Protein AF-A0A2W6TAS0-F1 (afdb_monomer_lite)

Secondary structure (DSSP, 8-state):
--SEEEEEEEEEEE-TTGGGS-EEEEEE-SSSEEEEEE---SSEEEEEEEEEEESS----EEEEEE-SS---S-EEEEEEEEEE-PPP-

Radius of gyration: 14.26 Å; chains: 1; bounding box: 30×27×36 Å

Structure (mmCIF, N/CA/C/O backbone):
data_AF-A0A2W6TAS0-F1
#
_entry.id   AF-A0A2W6TAS0-F1
#
loop_
_atom_site.group_PDB
_atom_site.id
_atom_site.type_symbol
_atom_site.label_atom_id
_atom_site.label_alt_id
_atom_site.label_comp_id
_atom_site.label_asym_id
_atom_site.label_entity_id
_atom_site.label_seq_id
_atom_site.pdbx_PDB_ins_code
_atom_site.Cartn_x
_atom_site.Cartn_y
_atom_site.Cartn_z
_atom_site.occupancy
_atom_site.B_iso_or_equiv
_atom_site.auth_seq_id
_atom_site.auth_comp_id
_atom_site.auth_asym_id
_atom_site.auth_atom_id
_atom_site.pdbx_PDB_model_num
ATOM 1 N N . MET A 1 1 ? 7.001 -4.807 -13.717 1.00 93.62 1 MET A N 1
ATOM 2 C CA . MET A 1 1 ? 7.739 -3.535 -13.828 1.00 93.62 1 MET A CA 1
ATOM 3 C C . MET A 1 1 ? 9.024 -3.768 -14.592 1.00 93.62 1 MET A C 1
ATOM 5 O O . MET A 1 1 ? 9.639 -4.810 -14.413 1.00 93.62 1 MET A O 1
ATOM 9 N N . ARG A 1 2 ? 9.401 -2.843 -15.476 1.00 95.62 2 ARG A N 1
ATOM 10 C CA . ARG A 1 2 ? 10.702 -2.864 -16.170 1.00 95.62 2 ARG A CA 1
ATOM 11 C C . ARG A 1 2 ? 11.735 -2.038 -15.390 1.00 95.62 2 ARG A C 1
ATOM 13 O O . ARG A 1 2 ? 11.304 -1.208 -14.585 1.00 95.62 2 ARG A O 1
ATOM 20 N N . PRO A 1 3 ? 13.045 -2.190 -15.665 1.00 96.62 3 PRO A N 1
ATOM 21 C CA . PRO A 1 3 ? 14.069 -1.385 -15.011 1.00 96.62 3 PRO A CA 1
ATOM 22 C C . PRO A 1 3 ? 13.817 0.114 -15.193 1.00 96.62 3 PRO A C 1
ATOM 24 O O . PRO A 1 3 ? 13.770 0.598 -16.325 1.00 96.62 3 PRO A O 1
ATOM 27 N N . ALA A 1 4 ? 13.586 0.803 -14.079 1.00 96.69 4 ALA A N 1
ATOM 28 C CA . ALA A 1 4 ? 13.400 2.246 -13.917 1.00 96.69 4 ALA A CA 1
ATOM 29 C C . ALA A 1 4 ? 13.008 2.513 -12.451 1.00 96.69 4 ALA A C 1
ATOM 31 O O . ALA A 1 4 ? 12.767 1.580 -11.676 1.00 96.69 4 ALA A O 1
ATOM 32 N N . THR A 1 5 ? 12.915 3.785 -12.075 1.00 97.00 5 THR A N 1
ATOM 33 C CA . THR A 1 5 ? 12.226 4.185 -10.845 1.00 97.00 5 THR A CA 1
ATOM 34 C C . THR A 1 5 ? 10.742 4.348 -11.143 1.00 97.00 5 THR A C 1
ATOM 36 O O . THR A 1 5 ? 10.367 5.016 -12.107 1.00 97.00 5 THR A O 1
ATOM 39 N N . TRP A 1 6 ? 9.899 3.737 -10.319 1.00 97.88 6 TRP A N 1
ATOM 40 C CA . TRP A 1 6 ? 8.449 3.813 -10.442 1.00 97.88 6 TRP A CA 1
ATOM 41 C C . TRP A 1 6 ? 7.833 4.315 -9.144 1.00 97.88 6 TRP A C 1
ATOM 43 O O . TRP A 1 6 ? 8.189 3.851 -8.057 1.00 97.88 6 TRP A O 1
ATOM 53 N N . GLN A 1 7 ? 6.882 5.230 -9.278 1.00 98.19 7 GLN A N 1
ATOM 54 C CA . GLN A 1 7 ? 6.110 5.790 -8.184 1.00 98.19 7 GLN A CA 1
ATOM 55 C C . GLN A 1 7 ? 4.752 5.088 -8.098 1.00 98.19 7 GLN A C 1
ATOM 57 O O . GLN A 1 7 ? 4.080 4.896 -9.112 1.00 98.19 7 GLN A O 1
ATOM 62 N N . ALA A 1 8 ? 4.349 4.721 -6.885 1.00 98.31 8 ALA A N 1
ATOM 63 C CA . ALA A 1 8 ? 3.007 4.271 -6.556 1.00 98.31 8 ALA A CA 1
ATOM 64 C C . ALA A 1 8 ? 2.312 5.316 -5.684 1.00 98.31 8 ALA A C 1
ATOM 66 O O . ALA A 1 8 ? 2.823 5.726 -4.641 1.00 98.31 8 ALA A O 1
ATOM 67 N N . LYS A 1 9 ? 1.115 5.708 -6.112 1.00 98.56 9 LYS A N 1
ATOM 68 C CA . LYS A 1 9 ? 0.203 6.598 -5.401 1.00 98.56 9 LYS A CA 1
ATOM 69 C C . LYS A 1 9 ? -0.988 5.775 -4.925 1.00 98.56 9 LYS A C 1
ATOM 71 O O . LYS A 1 9 ? -1.861 5.402 -5.710 1.00 98.56 9 LYS A O 1
ATOM 76 N N . ILE A 1 10 ? -0.962 5.418 -3.646 1.00 98.50 10 ILE A N 1
ATOM 77 C CA . ILE A 1 10 ? -1.795 4.377 -3.042 1.00 98.50 10 ILE A CA 1
ATOM 78 C C . ILE A 1 10 ? -2.892 5.031 -2.207 1.00 98.50 10 ILE A C 1
ATOM 80 O O . ILE A 1 10 ? -2.591 5.818 -1.309 1.00 98.50 10 ILE A O 1
ATOM 84 N N . LYS A 1 11 ? -4.159 4.699 -2.473 1.00 98.50 11 LYS A N 1
ATOM 85 C CA . LYS A 1 11 ? -5.309 5.284 -1.770 1.00 98.50 11 LYS A CA 1
ATOM 86 C C . LYS A 1 11 ? -5.891 4.309 -0.757 1.00 98.50 11 LYS A C 1
ATOM 88 O O . LYS A 1 11 ? -6.306 3.208 -1.122 1.00 98.50 11 LYS A O 1
ATOM 93 N N . PHE A 1 12 ? -6.002 4.751 0.491 1.00 98.38 12 PHE A N 1
ATOM 94 C CA . PHE A 1 12 ? -6.638 3.999 1.572 1.00 98.38 12 PHE A CA 1
ATOM 95 C C . PHE A 1 12 ? -7.689 4.846 2.287 1.00 98.38 12 PHE A C 1
ATOM 97 O O . PHE A 1 12 ? -7.513 6.052 2.449 1.00 98.38 12 PHE A O 1
ATOM 104 N N . GLY A 1 13 ? -8.776 4.219 2.727 1.00 98.31 13 GLY A N 1
ATOM 105 C CA . GLY A 1 13 ? -9.739 4.806 3.652 1.00 98.31 13 GLY A CA 1
ATOM 106 C C . GLY A 1 13 ? -9.698 4.092 4.996 1.00 98.31 13 GLY A C 1
ATOM 107 O O . GLY A 1 13 ? -9.623 2.868 5.031 1.00 98.31 13 GLY A O 1
ATOM 108 N N . PHE A 1 14 ? -9.774 4.854 6.082 1.00 98.19 14 PHE A N 1
ATOM 109 C CA . PHE A 1 14 ? -9.828 4.347 7.453 1.00 98.19 14 PHE A CA 1
ATOM 110 C C . PHE A 1 14 ? -11.045 4.936 8.153 1.00 98.19 14 PHE A C 1
ATOM 112 O O . PHE A 1 14 ? -11.324 6.132 8.020 1.00 98.19 14 PHE A O 1
ATOM 119 N N . ASP A 1 15 ? -11.770 4.111 8.894 1.00 98.12 15 ASP A N 1
ATOM 120 C CA . ASP A 1 15 ? -12.814 4.577 9.795 1.00 98.12 15 ASP A CA 1
ATOM 121 C C . ASP A 1 15 ? -12.254 4.931 11.179 1.00 98.12 15 ASP A C 1
ATOM 123 O O . ASP A 1 15 ? -11.044 4.950 11.408 1.00 98.12 15 ASP A O 1
ATOM 127 N N . GLU A 1 16 ? -13.150 5.262 12.106 1.00 97.38 16 GLU A N 1
ATOM 128 C CA . GLU A 1 16 ? -12.777 5.654 13.464 1.00 97.38 16 GLU A CA 1
ATOM 129 C C . GLU A 1 16 ? -12.019 4.526 14.187 1.00 97.38 16 GLU A C 1
ATOM 131 O O . GLU A 1 16 ? -11.013 4.796 14.842 1.00 97.38 16 GLU A O 1
ATOM 136 N N . GLY A 1 17 ? -12.452 3.270 14.017 1.00 96.12 17 GLY A N 1
ATOM 137 C CA . GLY A 1 17 ? -11.787 2.085 14.567 1.00 96.12 17 GLY A CA 1
ATOM 138 C C . GLY A 1 17 ? -10.366 1.919 14.046 1.00 96.12 17 GLY A C 1
ATOM 139 O O . GLY A 1 17 ? -9.403 1.961 14.818 1.00 96.12 17 GLY A O 1
ATOM 140 N N . ALA A 1 18 ? -10.234 1.828 12.723 1.00 96.50 18 ALA A N 1
ATOM 141 C CA . ALA A 1 18 ? -8.966 1.536 12.071 1.00 96.50 18 ALA A CA 1
ATOM 142 C C . ALA A 1 18 ? -7.967 2.694 12.192 1.00 96.50 18 ALA A C 1
ATOM 144 O O . ALA A 1 18 ? -6.758 2.473 12.187 1.00 96.50 18 ALA A O 1
ATOM 145 N N . SER A 1 19 ? -8.440 3.937 12.337 1.00 97.00 19 S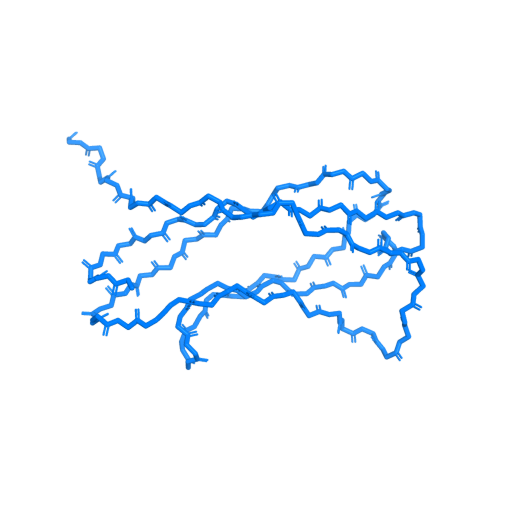ER A N 1
ATOM 146 C CA . SER A 1 19 ? -7.565 5.114 12.414 1.00 97.00 19 SER A CA 1
ATOM 147 C C . SER A 1 19 ? -6.625 5.142 13.623 1.00 97.00 19 SER A C 1
ATOM 149 O O . SER A 1 19 ? -5.635 5.877 13.605 1.00 97.00 19 SER A O 1
ATOM 151 N N . ARG A 1 20 ? -6.911 4.333 14.651 1.00 95.31 20 ARG A N 1
ATOM 152 C CA . ARG A 1 20 ? -6.114 4.207 15.881 1.00 95.31 20 ARG A CA 1
ATOM 153 C C . ARG A 1 20 ? -4.993 3.169 15.786 1.00 95.31 20 ARG A C 1
ATOM 155 O O . ARG A 1 20 ? -4.138 3.125 16.668 1.00 95.31 20 ARG A O 1
ATOM 162 N N . SER A 1 21 ? -5.002 2.329 14.754 1.00 96.12 21 SER A N 1
ATOM 163 C CA . SER A 1 21 ? -4.010 1.271 14.547 1.00 96.12 21 SER A CA 1
ATOM 164 C C . SER A 1 21 ? -2.746 1.791 13.857 1.00 96.12 21 SER A C 1
ATOM 166 O O . SER A 1 21 ? -2.722 2.895 13.294 1.00 96.12 21 SER A O 1
ATOM 168 N N . ARG A 1 22 ? -1.678 0.987 13.896 1.00 97.25 22 ARG A N 1
ATOM 169 C CA . ARG A 1 22 ? -0.466 1.205 13.106 1.00 97.25 22 ARG A CA 1
ATOM 170 C C . ARG A 1 22 ? -0.442 0.240 11.938 1.00 97.25 22 ARG A C 1
ATOM 172 O O . ARG A 1 22 ? -0.689 -0.961 12.063 1.00 97.25 22 ARG A O 1
ATOM 179 N N . PHE A 1 23 ? -0.082 0.790 10.796 1.00 97.81 23 PHE A N 1
ATOM 180 C CA . PHE A 1 23 ? 0.038 0.060 9.555 1.00 97.81 23 PHE A CA 1
ATOM 181 C C . PHE A 1 23 ? 1.436 0.226 8.992 1.00 97.81 23 PHE A C 1
ATOM 183 O O . PHE A 1 23 ? 2.124 1.207 9.271 1.00 97.81 23 PHE A O 1
ATOM 190 N N . ARG A 1 24 ? 1.821 -0.719 8.148 1.00 98.06 24 ARG A N 1
ATOM 191 C CA . ARG A 1 24 ? 2.952 -0.610 7.242 1.00 98.06 24 ARG A CA 1
ATOM 192 C C . ARG A 1 24 ? 2.442 -0.794 5.827 1.00 98.06 24 ARG A C 1
ATOM 194 O O . ARG A 1 24 ? 1.715 -1.751 5.561 1.00 98.06 24 ARG A O 1
ATOM 201 N N . VAL A 1 25 ? 2.803 0.116 4.935 1.00 98.25 25 VAL A N 1
ATOM 202 C CA . VAL A 1 25 ? 2.632 -0.095 3.501 1.00 98.25 25 VAL A CA 1
ATOM 203 C C . VAL A 1 25 ? 3.966 -0.513 2.896 1.00 98.25 25 VAL A C 1
ATOM 205 O O . VAL A 1 25 ? 4.993 0.097 3.188 1.00 98.25 25 VAL A O 1
ATOM 208 N N . ASP A 1 26 ? 3.933 -1.555 2.073 1.00 98.50 26 ASP A N 1
ATOM 209 C CA . ASP A 1 26 ? 5.072 -2.021 1.289 1.00 98.50 26 ASP A CA 1
ATOM 210 C C . ASP A 1 26 ? 4.811 -1.730 -0.197 1.00 98.50 26 ASP A C 1
ATOM 212 O O . ASP A 1 26 ? 3.700 -1.975 -0.681 1.00 98.50 26 ASP A O 1
ATOM 216 N N . TRP A 1 27 ? 5.829 -1.258 -0.923 1.00 98.25 27 TRP A N 1
ATOM 217 C CA . TRP A 1 27 ? 5.813 -1.074 -2.380 1.00 98.25 27 TRP A CA 1
ATOM 218 C C . TRP A 1 27 ? 7.124 -1.554 -3.002 1.00 98.25 27 TRP A C 1
ATOM 220 O O . TRP A 1 27 ? 8.198 -1.060 -2.662 1.00 98.25 27 TRP A O 1
ATOM 230 N N . GLY A 1 28 ? 7.051 -2.498 -3.938 1.00 97.88 28 GLY A N 1
ATOM 231 C CA . GLY A 1 28 ? 8.235 -2.993 -4.638 1.00 97.88 28 GLY A CA 1
ATOM 232 C C . GLY A 1 28 ? 8.038 -4.376 -5.237 1.00 97.88 28 GLY A C 1
ATOM 233 O O . GLY A 1 28 ? 6.924 -4.748 -5.599 1.00 97.88 28 GLY A O 1
ATOM 234 N N . GLY A 1 29 ? 9.126 -5.126 -5.384 1.00 95.19 29 GLY A N 1
ATOM 235 C CA . GLY A 1 29 ? 9.077 -6.550 -5.704 1.00 95.19 29 GLY A CA 1
ATOM 236 C C . GLY A 1 29 ? 8.721 -7.411 -4.486 1.00 95.19 29 GLY A C 1
ATOM 237 O O . GLY A 1 29 ? 8.504 -6.918 -3.382 1.00 95.19 29 GLY A O 1
ATOM 238 N N . VAL A 1 30 ? 8.692 -8.730 -4.688 1.00 90.81 30 VAL A N 1
ATOM 239 C CA . VAL A 1 30 ? 8.369 -9.695 -3.620 1.00 90.81 30 VAL A CA 1
ATOM 240 C C . VAL A 1 30 ? 9.452 -9.703 -2.531 1.00 90.81 30 VAL A C 1
ATOM 242 O O . VAL A 1 30 ? 9.132 -9.680 -1.343 1.00 90.81 30 VAL A O 1
ATOM 245 N N . GLU A 1 31 ? 10.726 -9.704 -2.941 1.00 91.31 31 GLU A N 1
ATOM 246 C CA . GLU A 1 31 ? 11.891 -9.807 -2.047 1.00 91.31 31 GLU A CA 1
ATOM 247 C C . GLU A 1 31 ? 12.473 -8.446 -1.645 1.00 91.31 31 GLU A C 1
ATOM 249 O O . GLU A 1 31 ? 12.936 -8.281 -0.519 1.00 91.31 31 GLU A O 1
ATOM 254 N N . VAL A 1 32 ? 12.442 -7.470 -2.558 1.00 95.19 32 VAL A N 1
ATOM 255 C CA . VAL A 1 32 ? 13.008 -6.131 -2.355 1.00 95.19 32 VAL A CA 1
ATOM 256 C C . VAL A 1 32 ? 11.901 -5.103 -2.538 1.00 95.19 32 VAL A C 1
ATOM 258 O O . VAL A 1 32 ? 11.308 -5.014 -3.612 1.00 95.19 32 VAL A O 1
ATOM 261 N N . TYR A 1 33 ? 11.618 -4.343 -1.485 1.00 97.56 33 TYR A N 1
ATOM 262 C CA . TYR A 1 33 ? 10.539 -3.364 -1.449 1.00 97.56 33 TYR A CA 1
ATOM 263 C C . TYR A 1 33 ? 10.864 -2.230 -0.480 1.00 97.56 33 TYR A C 1
ATOM 265 O O . TYR A 1 33 ? 11.590 -2.421 0.496 1.00 97.56 33 TYR A O 1
ATOM 273 N N . GLU A 1 34 ? 10.281 -1.063 -0.734 1.00 97.94 34 GLU A N 1
ATOM 274 C CA . GLU A 1 34 ? 10.228 0.014 0.247 1.00 97.94 34 GLU A CA 1
ATOM 275 C C . GLU A 1 34 ? 9.107 -0.252 1.245 1.00 97.94 34 GLU A C 1
ATOM 277 O O . GLU A 1 34 ? 8.043 -0.750 0.871 1.00 97.94 34 GLU A O 1
ATOM 282 N N . ALA A 1 35 ? 9.322 0.119 2.504 1.00 98.06 35 ALA A N 1
ATOM 283 C CA . ALA A 1 35 ? 8.337 -0.023 3.566 1.00 98.06 35 ALA A CA 1
ATOM 284 C C . ALA A 1 35 ? 8.181 1.287 4.339 1.00 98.06 35 ALA A C 1
ATOM 286 O O . ALA A 1 35 ? 9.171 1.918 4.714 1.00 98.06 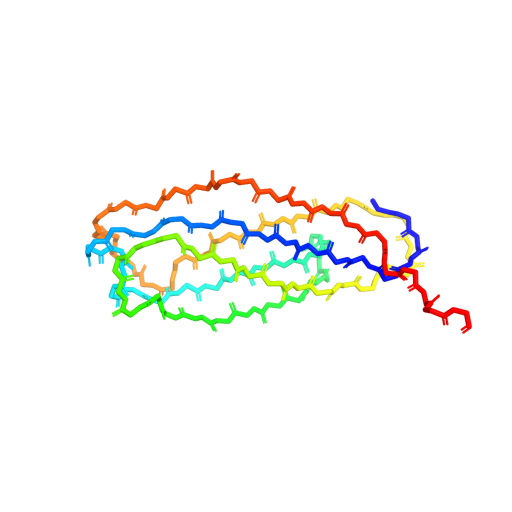35 ALA A O 1
ATOM 287 N N . GLN A 1 36 ? 6.939 1.673 4.621 1.00 98.12 36 GLN A N 1
ATOM 288 C CA . GLN A 1 36 ? 6.629 2.856 5.418 1.00 98.12 36 GLN A CA 1
ATOM 289 C C . GLN A 1 36 ? 5.579 2.530 6.477 1.00 98.12 36 GLN A C 1
ATOM 291 O O . GLN A 1 36 ? 4.462 2.126 6.157 1.00 98.12 36 GLN A O 1
ATOM 296 N N . GLU A 1 37 ? 5.929 2.748 7.744 1.00 98.25 37 GLU A N 1
ATOM 297 C CA . GLU A 1 37 ? 4.991 2.662 8.863 1.00 98.25 37 GLU A CA 1
ATOM 298 C C . GLU A 1 37 ? 4.251 3.988 9.078 1.00 98.25 37 GLU A C 1
ATOM 300 O O . GLU A 1 37 ? 4.826 5.069 8.933 1.00 98.25 37 GLU A O 1
ATOM 305 N N . PHE A 1 38 ? 2.968 3.914 9.429 1.00 97.12 38 PHE A N 1
ATOM 306 C CA . PHE A 1 38 ? 2.131 5.079 9.708 1.00 97.12 38 PHE A CA 1
ATOM 307 C C . PHE A 1 38 ? 0.940 4.733 10.612 1.00 97.12 38 PHE A C 1
ATOM 309 O O . PHE A 1 38 ? 0.566 3.572 10.777 1.00 97.12 38 PHE A O 1
ATOM 316 N N . SER A 1 39 ? 0.311 5.764 11.178 1.00 96.38 39 SER A N 1
ATOM 317 C CA . SER A 1 39 ? -0.996 5.668 11.834 1.00 96.38 39 SER A CA 1
ATOM 318 C C . SER A 1 39 ? -1.909 6.782 11.303 1.00 96.38 39 SER A C 1
ATOM 320 O O . SER A 1 39 ? -1.497 7.947 11.342 1.00 96.38 39 SER A O 1
ATOM 322 N N . PRO A 1 40 ? -3.122 6.481 10.791 1.00 96.88 40 PRO A N 1
ATOM 323 C CA . PRO A 1 40 ? -3.992 7.489 10.176 1.00 96.88 40 PRO A CA 1
ATOM 324 C C . PRO A 1 40 ? -4.376 8.625 11.130 1.00 96.88 40 PRO A C 1
ATOM 326 O O . PRO A 1 40 ? -4.592 9.754 10.689 1.00 96.88 40 PRO A O 1
ATOM 329 N N . SER A 1 41 ? -4.448 8.335 12.436 1.00 97.00 41 SER A N 1
ATOM 330 C CA . SER A 1 41 ? -4.748 9.268 13.537 1.00 97.00 41 SER A CA 1
ATOM 331 C C . SER A 1 41 ? -6.133 9.933 13.495 1.00 97.00 41 SER A C 1
ATOM 333 O O . SER A 1 41 ? -6.529 10.583 14.460 1.00 97.00 41 SER A O 1
ATOM 335 N N . ARG A 1 42 ? -6.870 9.799 12.388 1.00 98.00 42 ARG A N 1
ATOM 336 C CA . ARG A 1 42 ? -8.262 10.226 12.208 1.00 98.00 42 ARG A CA 1
ATOM 337 C C . ARG A 1 42 ? -8.934 9.417 11.092 1.00 98.00 42 ARG A C 1
ATOM 339 O O . ARG A 1 42 ? -8.230 8.958 10.186 1.00 98.00 42 ARG A O 1
ATOM 346 N N . PRO A 1 43 ? -10.272 9.293 11.091 1.00 98.38 43 PRO A N 1
ATOM 347 C CA . PRO A 1 43 ? -10.991 8.705 9.971 1.00 98.38 43 PRO A CA 1
ATOM 348 C C . PRO A 1 43 ? -10.855 9.563 8.706 1.00 98.38 43 PRO A C 1
ATOM 350 O O . PRO A 1 43 ? -10.742 10.796 8.758 1.00 98.38 43 PRO A O 1
ATOM 353 N N . GLY A 1 44 ? -10.895 8.908 7.550 1.00 98.19 44 GLY A N 1
ATOM 354 C CA . GLY A 1 44 ? -10.879 9.559 6.246 1.00 98.19 44 GLY A CA 1
ATOM 355 C C . GLY A 1 44 ? -10.120 8.780 5.181 1.00 98.19 44 GLY A C 1
ATOM 356 O O . GLY A 1 44 ? -9.650 7.667 5.404 1.00 98.19 44 GLY A O 1
ATOM 357 N N . TYR A 1 45 ? -10.013 9.403 4.010 1.00 98.06 45 TYR A N 1
ATOM 358 C CA . TYR A 1 45 ? -9.219 8.906 2.893 1.00 98.06 45 TYR A CA 1
ATOM 359 C C . TYR A 1 45 ? -7.861 9.591 2.858 1.00 98.06 45 TYR A C 1
ATOM 361 O O . TYR A 1 45 ? -7.760 10.809 3.031 1.00 98.06 45 TYR A O 1
ATOM 369 N N . PHE A 1 46 ? -6.837 8.792 2.604 1.00 97.88 46 PHE A N 1
ATOM 370 C CA . PHE A 1 46 ? -5.449 9.207 2.562 1.00 97.88 46 PHE A CA 1
ATOM 371 C C . PHE A 1 46 ? -4.780 8.640 1.326 1.00 97.88 46 PHE A C 1
ATOM 373 O O . PHE A 1 46 ? -5.210 7.638 0.748 1.00 97.88 46 PHE A O 1
ATOM 380 N N . GLU A 1 47 ? -3.698 9.299 0.957 1.00 98.00 47 GLU A N 1
ATOM 381 C CA . GLU A 1 47 ? -2.862 8.908 -0.152 1.00 98.00 47 GLU A CA 1
ATOM 382 C C . GLU A 1 47 ? -1.425 8.790 0.330 1.00 98.00 47 GLU A C 1
ATOM 384 O O . GLU A 1 47 ? -0.921 9.681 1.017 1.00 98.00 47 GLU A O 1
ATOM 389 N N . ILE A 1 48 ? -0.791 7.674 -0.012 1.00 97.56 48 ILE A N 1
ATOM 390 C CA . ILE A 1 48 ? 0.609 7.412 0.296 1.00 97.56 48 ILE A CA 1
ATOM 391 C C . ILE A 1 48 ? 1.360 7.338 -1.024 1.00 97.56 48 ILE A C 1
ATOM 393 O O . ILE A 1 48 ? 0.946 6.625 -1.940 1.00 97.56 48 ILE A O 1
ATOM 397 N N . ILE A 1 49 ? 2.444 8.101 -1.119 1.00 98.06 49 ILE A N 1
ATOM 398 C CA . ILE A 1 49 ? 3.305 8.150 -2.295 1.00 98.06 49 ILE A CA 1
ATOM 399 C C . ILE A 1 49 ? 4.604 7.443 -1.937 1.00 98.06 49 ILE A C 1
ATOM 401 O O . ILE A 1 49 ? 5.281 7.838 -0.991 1.00 98.06 49 ILE A O 1
ATOM 405 N N . MET A 1 50 ? 4.937 6.401 -2.692 1.00 98.19 50 MET A N 1
ATOM 406 C CA . MET A 1 50 ? 6.165 5.628 -2.526 1.00 98.19 50 MET A CA 1
ATOM 407 C C . MET A 1 50 ? 6.863 5.488 -3.870 1.00 98.19 50 MET A C 1
ATOM 409 O O . MET A 1 50 ? 6.210 5.356 -4.902 1.00 98.19 50 MET A O 1
ATOM 413 N N . GLU A 1 51 ? 8.189 5.472 -3.866 1.00 98.00 51 GLU A N 1
ATOM 414 C CA . GLU A 1 51 ? 8.998 5.229 -5.058 1.00 98.00 51 GLU A CA 1
ATOM 415 C C . GLU A 1 51 ? 9.855 3.999 -4.837 1.00 98.00 51 GLU A C 1
ATOM 417 O O . GLU A 1 51 ? 10.403 3.825 -3.759 1.00 98.00 51 GLU A O 1
ATOM 422 N N . HIS A 1 52 ? 9.991 3.156 -5.854 1.00 97.88 52 HIS A N 1
ATOM 423 C CA . HIS A 1 52 ? 10.897 2.019 -5.797 1.00 97.88 52 HIS A CA 1
ATOM 424 C C . HIS A 1 52 ? 11.643 1.874 -7.123 1.00 97.88 52 HIS A C 1
ATOM 426 O O . HIS A 1 52 ? 11.099 2.132 -8.204 1.00 97.88 52 HIS A O 1
ATOM 432 N N . ARG A 1 53 ? 12.918 1.487 -7.042 1.00 97.25 53 ARG A N 1
ATOM 433 C CA . ARG A 1 53 ? 13.783 1.305 -8.209 1.00 97.25 53 ARG A CA 1
ATOM 434 C C . ARG A 1 53 ? 13.891 -0.171 -8.560 1.00 97.25 53 ARG A C 1
ATOM 436 O O . ARG A 1 53 ? 14.550 -0.930 -7.861 1.00 97.25 53 ARG A O 1
ATOM 443 N N . TRP A 1 54 ? 13.364 -0.535 -9.725 1.00 96.94 54 TRP A N 1
ATOM 444 C CA . TRP A 1 54 ? 13.614 -1.839 -10.329 1.00 96.94 54 TRP A CA 1
ATOM 445 C C . TRP A 1 54 ? 14.926 -1.801 -11.114 1.00 96.94 54 TRP A C 1
ATOM 447 O O . TRP A 1 54 ? 15.118 -0.949 -11.986 1.00 96.94 54 TRP A O 1
ATOM 457 N N . THR A 1 55 ? 15.835 -2.725 -10.815 1.00 95.38 55 THR A N 1
ATOM 458 C CA . THR A 1 55 ? 17.087 -2.939 -11.565 1.00 95.38 55 THR A CA 1
ATOM 459 C C . THR A 1 55 ? 16.932 -3.995 -12.658 1.00 95.38 55 THR A C 1
ATOM 461 O O . THR A 1 55 ? 17.637 -3.945 -13.663 1.00 95.38 55 THR A O 1
ATOM 464 N N . GLU A 1 56 ? 15.966 -4.896 -12.499 1.00 95.00 56 GLU A N 1
ATOM 465 C CA .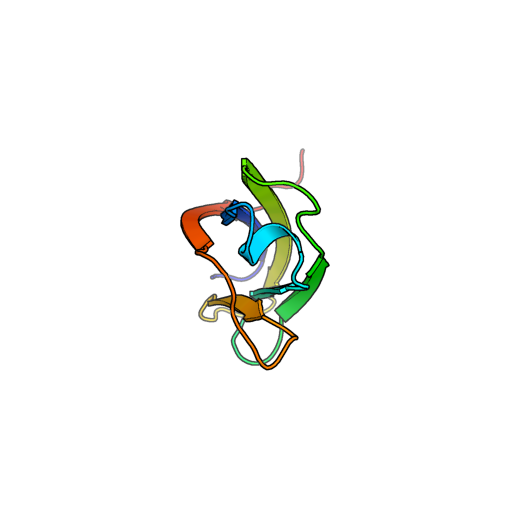 GLU A 1 56 ? 15.592 -5.942 -13.446 1.00 95.00 56 GLU A CA 1
ATOM 466 C C . GLU A 1 56 ? 14.067 -6.018 -13.603 1.00 95.00 56 GLU A C 1
ATOM 468 O O . GLU A 1 56 ? 13.308 -5.435 -12.824 1.00 95.00 56 GLU A O 1
ATOM 473 N N . ALA A 1 57 ? 13.600 -6.685 -14.660 1.00 95.75 57 ALA A N 1
ATOM 474 C CA . ALA A 1 57 ? 12.170 -6.824 -14.897 1.00 95.75 57 ALA A CA 1
ATOM 475 C C . ALA A 1 57 ? 11.557 -7.825 -13.904 1.00 95.75 57 ALA A C 1
ATOM 477 O O . ALA A 1 57 ? 11.894 -9.004 -13.933 1.00 95.75 57 ALA A O 1
ATOM 478 N N . ALA A 1 58 ? 10.630 -7.365 -13.064 1.00 95.88 58 ALA A N 1
ATOM 479 C CA . ALA A 1 58 ? 9.999 -8.186 -12.029 1.00 95.88 58 ALA A CA 1
ATOM 480 C C . ALA A 1 58 ? 8.547 -7.750 -11.759 1.00 95.88 58 ALA A C 1
ATOM 482 O O . ALA A 1 58 ? 8.169 -6.626 -12.113 1.00 95.88 58 ALA A O 1
ATOM 483 N N . PRO A 1 59 ? 7.704 -8.601 -11.148 1.00 95.94 59 PRO A N 1
ATOM 484 C CA . PRO A 1 59 ? 6.394 -8.194 -10.643 1.00 95.94 59 PRO A CA 1
ATOM 485 C C . PRO A 1 59 ? 6.483 -7.030 -9.645 1.00 95.94 59 PRO A C 1
ATOM 487 O O . PRO A 1 59 ? 7.539 -6.759 -9.073 1.00 95.94 59 PRO A O 1
ATOM 490 N N . SER A 1 60 ? 5.357 -6.352 -9.440 1.00 96.06 60 SER A N 1
ATOM 491 C CA . SER A 1 60 ? 5.185 -5.362 -8.375 1.00 96.06 60 SER A CA 1
ATOM 492 C C . SER A 1 60 ? 4.096 -5.796 -7.408 1.00 96.06 60 SER A C 1
ATOM 494 O O . SER A 1 60 ? 3.052 -6.280 -7.848 1.00 96.06 60 SER A O 1
ATOM 496 N N . GLU A 1 61 ? 4.302 -5.531 -6.124 1.00 97.25 61 GLU A N 1
ATOM 497 C CA . GLU A 1 61 ? 3.343 -5.744 -5.048 1.00 97.25 61 GLU A CA 1
ATOM 498 C C . GLU A 1 61 ? 3.132 -4.458 -4.248 1.00 97.25 61 GLU A C 1
ATOM 500 O O . GLU A 1 61 ? 4.081 -3.737 -3.939 1.00 97.25 61 GLU A O 1
ATOM 505 N N . VAL A 1 62 ? 1.873 -4.210 -3.881 1.00 97.44 62 VAL A N 1
ATOM 506 C CA . VAL A 1 62 ? 1.498 -3.285 -2.807 1.00 97.44 62 VAL A CA 1
ATOM 507 C C . VAL A 1 62 ? 0.900 -4.116 -1.687 1.00 97.44 62 VAL A C 1
ATOM 509 O O . VAL A 1 62 ? -0.027 -4.893 -1.928 1.00 97.44 62 VAL A O 1
ATOM 512 N N . ARG A 1 63 ? 1.394 -3.941 -0.462 1.00 97.56 63 ARG A N 1
ATOM 513 C CA . ARG A 1 63 ? 0.853 -4.627 0.718 1.00 97.56 63 ARG A CA 1
ATOM 514 C C . ARG A 1 63 ? 0.527 -3.606 1.789 1.00 97.56 63 ARG A C 1
ATOM 516 O O . ARG A 1 63 ? 1.350 -2.752 2.083 1.00 97.56 63 ARG A O 1
ATOM 523 N N . LEU A 1 64 ? -0.656 -3.714 2.384 1.00 97.19 64 LEU A N 1
ATOM 524 C CA . LEU A 1 64 ? -0.988 -3.026 3.626 1.00 97.19 64 LEU A CA 1
ATOM 525 C C . LEU A 1 64 ? -0.985 -4.063 4.745 1.00 97.19 64 LEU A C 1
ATOM 527 O O . LEU A 1 64 ? -1.747 -5.027 4.702 1.00 97.19 64 LEU A O 1
ATOM 531 N N . VAL A 1 65 ? -0.128 -3.862 5.736 1.00 96.75 65 VAL A N 1
ATOM 532 C CA . VAL A 1 65 ? 0.030 -4.751 6.885 1.00 96.75 65 VAL A CA 1
ATOM 533 C C . VAL A 1 65 ? -0.412 -3.997 8.125 1.00 96.75 65 VAL A C 1
ATOM 535 O O . VAL A 1 65 ? 0.120 -2.930 8.416 1.00 96.75 65 VAL A O 1
ATOM 538 N N . GLN A 1 66 ? -1.367 -4.540 8.871 1.00 95.62 66 GLN A N 1
ATOM 539 C CA . GLN A 1 66 ? -1.646 -4.059 10.219 1.00 95.62 66 GLN A CA 1
ATOM 540 C C . GLN A 1 66 ? -0.626 -4.663 11.190 1.00 95.62 66 GLN A C 1
ATOM 542 O O . GLN A 1 66 ? -0.350 -5.861 11.132 1.00 95.62 66 GLN A O 1
ATOM 547 N N . LEU A 1 67 ? -0.057 -3.837 12.068 1.00 96.56 67 LEU A N 1
ATOM 548 C CA . LEU A 1 67 ? 1.020 -4.252 12.973 1.00 96.56 67 LEU A CA 1
ATOM 549 C C . LEU A 1 67 ? 0.513 -4.736 14.339 1.00 96.56 67 LEU A C 1
ATOM 551 O O . LEU A 1 67 ? 1.264 -5.354 15.094 1.00 96.56 67 LEU A O 1
ATOM 555 N N . GLU A 1 68 ? -0.750 -4.472 14.671 1.00 92.81 68 GLU A N 1
ATOM 556 C CA . GLU A 1 68 ? -1.413 -5.017 15.854 1.00 92.81 68 GLU A CA 1
ATOM 557 C C . GLU A 1 68 ? -2.158 -6.328 15.557 1.00 92.81 68 GLU A C 1
ATOM 559 O O . GLU A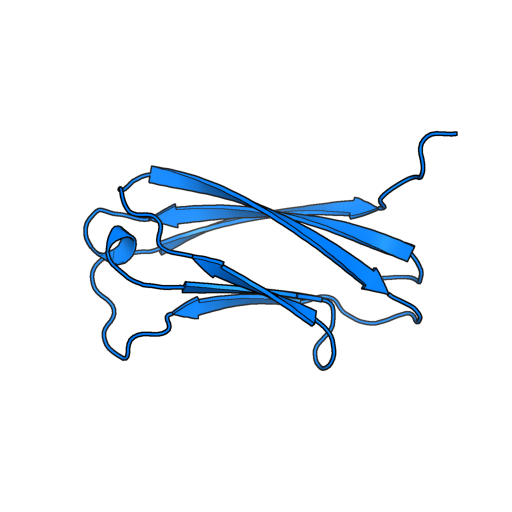 1 68 ? -2.689 -6.531 14.471 1.00 92.81 68 GLU A O 1
ATOM 564 N N . GLY A 1 69 ? -2.258 -7.208 16.560 1.00 88.19 69 GLY A N 1
ATOM 565 C CA . GLY A 1 69 ? -2.957 -8.498 16.449 1.00 88.19 69 GLY A CA 1
ATOM 566 C C . GLY A 1 69 ? -4.486 -8.436 16.567 1.00 88.19 69 GLY A C 1
ATOM 567 O O . GLY A 1 69 ? -5.128 -9.481 16.619 1.00 88.19 69 GLY A O 1
ATOM 568 N N . VAL A 1 70 ? -5.072 -7.239 16.656 1.00 87.62 70 VAL A N 1
ATOM 569 C CA . VAL A 1 70 ? -6.524 -7.027 16.752 1.00 87.62 70 VAL A CA 1
ATOM 570 C C . VAL A 1 70 ? -6.919 -5.927 15.780 1.00 87.62 70 VAL A C 1
ATOM 572 O O . VAL A 1 70 ? -6.380 -4.827 15.863 1.00 87.62 70 VAL A O 1
ATOM 575 N N . PHE A 1 71 ? -7.869 -6.207 14.889 1.00 89.44 71 PHE A N 1
ATOM 576 C CA . PHE A 1 71 ? -8.434 -5.228 13.961 1.00 89.44 71 PHE A CA 1
ATOM 577 C C . PHE A 1 71 ? -9.778 -4.721 14.485 1.00 89.44 71 PHE A C 1
ATOM 579 O O . PHE A 1 71 ? -10.681 -5.515 14.747 1.00 89.44 71 PHE A O 1
ATOM 586 N N . ASP A 1 72 ? -9.892 -3.404 14.639 1.00 92.38 72 ASP A N 1
ATOM 587 C CA . ASP A 1 72 ? -11.129 -2.697 14.975 1.00 92.38 72 ASP A CA 1
ATOM 588 C C . ASP A 1 72 ? -11.488 -1.774 13.805 1.00 92.38 72 ASP A C 1
ATOM 590 O O . ASP A 1 72 ? -10.620 -1.070 13.292 1.00 92.38 72 ASP A O 1
ATOM 594 N N . GLY A 1 73 ? -12.753 -1.772 13.386 1.00 94.56 73 GLY A N 1
ATOM 595 C CA . GLY A 1 73 ? -13.234 -0.958 12.267 1.00 94.56 73 GLY A CA 1
ATOM 596 C C . GLY A 1 73 ? -13.036 -1.579 10.881 1.00 94.56 73 GLY A C 1
ATOM 597 O O . GLY A 1 73 ? -13.107 -2.799 10.704 1.00 94.56 73 GLY A O 1
ATOM 598 N N . TYR A 1 74 ? -12.852 -0.728 9.869 1.00 95.38 74 TYR A N 1
ATOM 599 C CA . TYR A 1 74 ? -12.668 -1.141 8.479 1.00 95.38 74 TYR A CA 1
ATOM 600 C C . TYR A 1 74 ? -11.650 -0.276 7.734 1.00 95.38 74 TYR A C 1
ATOM 602 O O . TYR A 1 74 ? -11.521 0.930 7.948 1.00 95.38 74 TYR A O 1
ATOM 610 N N . VAL A 1 75 ? -10.962 -0.915 6.786 1.00 97.62 75 VAL A N 1
ATOM 611 C CA . VAL A 1 75 ? -10.056 -0.264 5.839 1.00 97.62 75 VAL A CA 1
ATOM 612 C C . VAL A 1 75 ? -10.570 -0.497 4.428 1.00 97.62 75 VAL A C 1
ATOM 614 O O . VAL A 1 75 ? -10.919 -1.621 4.068 1.00 97.62 75 VAL A O 1
ATOM 617 N N . SER A 1 76 ? -10.604 0.555 3.615 1.00 97.94 76 SER A N 1
ATOM 618 C CA . SER A 1 76 ? -10.896 0.457 2.187 1.00 97.94 76 SER A CA 1
ATOM 619 C C . SER A 1 76 ? -9.636 0.689 1.363 1.00 97.94 76 SER A C 1
ATOM 621 O O . SER A 1 76 ? -8.843 1.586 1.638 1.00 97.94 76 SER A O 1
ATOM 623 N N . PHE A 1 77 ? -9.454 -0.120 0.324 1.00 97.44 77 PHE A N 1
ATOM 624 C CA . PHE A 1 77 ? -8.417 0.088 -0.678 1.00 97.44 77 PHE A CA 1
ATOM 625 C C . PHE A 1 77 ? -9.038 0.763 -1.900 1.00 97.44 77 PHE A C 1
ATOM 627 O O . PHE A 1 77 ? -9.879 0.181 -2.582 1.00 97.44 77 PHE A O 1
ATOM 634 N N . GLY A 1 78 ? -8.645 2.012 -2.149 1.00 96.94 78 GLY A N 1
ATOM 635 C CA . GLY A 1 78 ? -9.168 2.841 -3.237 1.00 96.94 78 GLY A CA 1
ATOM 636 C C . GLY A 1 78 ? -8.451 2.650 -4.575 1.00 96.94 78 GLY A C 1
ATOM 637 O O . GLY A 1 78 ? -8.861 3.247 -5.567 1.00 96.94 78 GLY A O 1
ATOM 638 N N . GLY A 1 79 ? -7.388 1.843 -4.607 1.00 97.19 79 GLY A N 1
ATOM 639 C CA . GLY A 1 79 ? -6.569 1.583 -5.788 1.00 97.19 79 GLY A CA 1
ATOM 640 C C . GLY A 1 79 ? -5.167 2.185 -5.701 1.00 97.19 79 GLY A C 1
ATOM 641 O O . GLY A 1 79 ? -4.809 2.868 -4.737 1.00 97.19 79 GLY A O 1
ATOM 642 N N . VAL A 1 80 ? -4.369 1.903 -6.730 1.00 97.88 80 VAL A N 1
ATOM 643 C CA . VAL A 1 80 ? -2.994 2.392 -6.885 1.00 97.88 80 VAL A CA 1
ATOM 644 C C . VAL A 1 80 ? -2.852 2.962 -8.287 1.00 97.88 80 VAL A C 1
ATOM 646 O O . VAL A 1 80 ? -3.175 2.291 -9.267 1.00 97.88 80 VAL A O 1
ATOM 649 N N . GLU A 1 81 ? -2.352 4.187 -8.381 1.00 98.12 81 GLU A N 1
ATOM 650 C CA . GLU A 1 81 ? -1.867 4.760 -9.634 1.00 98.12 81 GLU A CA 1
ATOM 651 C C . GLU A 1 81 ? -0.347 4.579 -9.689 1.00 98.12 81 GLU A C 1
ATOM 653 O O . GLU A 1 81 ? 0.353 4.931 -8.739 1.00 98.12 81 GLU A O 1
ATOM 658 N N . ILE A 1 82 ? 0.152 3.979 -10.772 1.00 97.44 82 ILE A N 1
ATOM 659 C CA . ILE A 1 82 ? 1.569 3.650 -10.942 1.00 97.44 82 ILE A CA 1
ATOM 660 C C . ILE A 1 82 ? 2.100 4.406 -12.152 1.00 97.44 82 ILE A C 1
ATOM 662 O O . ILE A 1 82 ? 1.595 4.235 -13.264 1.00 97.44 82 ILE A O 1
ATOM 666 N N . THR A 1 83 ? 3.140 5.202 -11.943 1.00 97.56 83 THR A N 1
ATOM 667 C CA . THR A 1 83 ? 3.796 5.985 -12.991 1.00 97.56 83 THR A CA 1
ATOM 668 C C . THR A 1 83 ? 5.297 5.756 -12.955 1.00 97.56 83 THR A C 1
ATOM 670 O O . THR A 1 83 ? 5.900 5.520 -11.909 1.00 97.56 83 THR A O 1
ATOM 673 N N . GLU A 1 84 ? 5.926 5.776 -14.123 1.00 96.56 84 GLU A N 1
ATOM 674 C CA . GLU A 1 84 ? 7.381 5.824 -14.189 1.00 96.56 84 GLU A CA 1
ATOM 675 C C . GLU A 1 84 ? 7.829 7.229 -13.809 1.00 96.56 84 GLU A C 1
ATOM 677 O O . GLU A 1 84 ? 7.280 8.214 -14.311 1.00 96.56 84 GLU A O 1
ATOM 682 N N . VAL A 1 85 ? 8.833 7.330 -12.942 1.00 94.94 85 VAL A N 1
ATOM 683 C CA . VAL A 1 85 ? 9.433 8.618 -12.605 1.00 94.94 85 VAL A CA 1
ATOM 684 C C . VAL A 1 85 ? 10.313 9.022 -13.782 1.00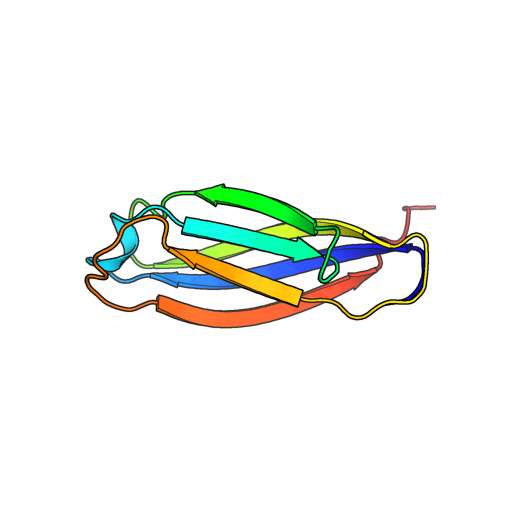 94.94 85 VAL A C 1
ATOM 686 O O . VAL A 1 85 ? 11.483 8.650 -13.873 1.00 94.94 85 VAL A O 1
ATOM 689 N N . SER A 1 86 ? 9.735 9.753 -14.735 1.00 79.50 86 SER A N 1
ATOM 690 C CA . SER A 1 86 ? 10.517 10.430 -15.762 1.00 79.50 86 SER A CA 1
ATOM 691 C C . SER A 1 86 ? 11.366 11.492 -15.079 1.00 79.50 86 SER A C 1
ATOM 693 O O . SER A 1 86 ? 10.825 12.388 -14.428 1.00 79.50 86 SER A O 1
ATOM 695 N N . ASN A 1 87 ? 12.684 11.411 -15.238 1.00 56.03 87 ASN A N 1
ATOM 696 C CA . ASN A 1 87 ? 13.555 12.511 -14.855 1.00 56.03 87 ASN A CA 1
ATOM 697 C C . ASN A 1 87 ? 13.074 13.762 -15.621 1.00 56.03 87 ASN A C 1
ATOM 699 O O . ASN A 1 87 ? 12.922 13.662 -16.845 1.00 56.03 87 ASN A O 1
ATOM 703 N N . PRO A 1 88 ? 12.780 14.904 -14.972 1.00 47.25 88 PRO A N 1
ATOM 704 C CA . PRO A 1 88 ? 12.621 16.137 -15.725 1.00 47.25 88 PRO A CA 1
ATOM 705 C C . PRO A 1 88 ? 13.918 16.356 -16.516 1.00 47.25 88 PRO A C 1
ATOM 707 O O . PRO A 1 88 ? 15.011 16.164 -15.977 1.00 47.25 88 PRO A O 1
ATOM 710 N N . ALA A 1 89 ? 13.760 16.621 -17.814 1.00 41.59 89 ALA A N 1
ATOM 711 C CA . ALA A 1 89 ? 14.855 16.868 -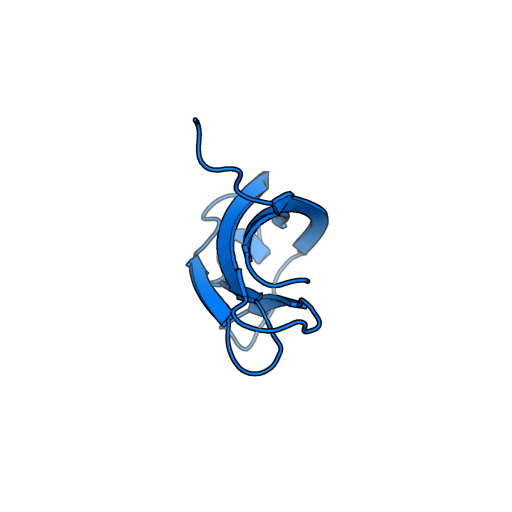18.749 1.00 41.59 89 ALA A CA 1
ATOM 712 C C . ALA A 1 89 ? 15.780 17.999 -18.279 1.00 41.59 89 ALA A C 1
ATOM 714 O O . ALA A 1 89 ? 15.273 18.940 -17.624 1.00 41.59 89 ALA A O 1
#

Foldseek 3Di:
DAFAKKKKKWKKFFAPQQLAFKKKKWKDAPVDTDIDIDHNVHGDMDIDMDIDGDPHDGDIDIDIGTPDPDGTGDMDTPDMDMDGPDDDD

pLDDT: mean 94.79, std 9.19, range [41.59, 98.56]

Sequence (89 aa):
MRPATWQAKIKFGFDEGASRSRFRVDWGGVEVYEAQEFSPSRPGYFEIIMEHRWTEAAPSEVRLVQLEGVFDGYVSFGGVEITEVSNPA